Protein 9GLS (pdb70)

Structure (mmCIF, N/CA/C/O backbone):
data_9GLS
#
_entry.id   9GLS
#
_cell.length_a   47.916
_cell.length_b   49.401
_cell.length_c   63.228
_cell.angle_alpha   90.000
_cell.angle_beta   90.000
_cell.angle_gamma   90.000
#
_symmetry.space_group_name_H-M   'P 21 21 21'
#
loop_
_entity.id
_entity.type
_entity.pdbx_description
1 polymer 'Ubiquitin-conjugating enzyme E2 D2'
2 water water
#
loop_
_atom_site.group_PDB
_atom_site.id
_atom_site.type_symbol
_atom_site.label_atom_id
_atom_site.label_alt_id
_atom_site.label_comp_id
_atom_site.label_asym_id
_atom_site.label_entity_id
_atom_site.label_seq_id
_atom_site.pdbx_PDB_ins_code
_atom_site.Cartn_x
_atom_site.Cartn_y
_atom_site.Cartn_z
_atom_site.occupancy
_atom_site.B_iso_or_equiv
_atom_site.auth_seq_id
_atom_site.auth_comp_id
_atom_site.auth_asym_id
_atom_site.auth_atom_id
_atom_site.pdbx_PDB_model_num
ATOM 1 N N . GLY A 1 1 ? 18.196 4.337 3.905 1.000 33.557 0 GLY AAA N 1
ATOM 2 C CA . GLY A 1 1 ? 18.298 5.791 3.822 1.000 31.750 0 GLY AAA CA 1
ATOM 3 C C . GLY A 1 1 ? 16.932 6.451 3.724 1.000 28.477 0 GLY AAA C 1
ATOM 4 O O . GLY A 1 1 ? 16.079 6.116 4.552 1.000 28.673 0 GLY AAA O 1
ATOM 5 N N . MET A 1 2 ? 16.801 7.419 2.826 1.000 24.522 1 MET AAA N 1
ATOM 6 C CA . MET A 1 2 ? 15.637 8.329 2.805 1.000 24.164 1 MET AAA CA 1
ATOM 7 C C . MET A 1 2 ? 14.348 7.522 2.603 1.000 24.649 1 MET AAA C 1
ATOM 8 O O . MET A 1 2 ? 13.350 7.842 3.288 1.000 24.161 1 MET AAA O 1
ATOM 13 N N . ALA A 1 3 ? 14.332 6.558 1.680 1.000 20.696 2 ALA AAA N 1
ATOM 14 C CA . ALA A 1 3 ? 13.087 5.787 1.418 1.000 21.654 2 ALA AAA CA 1
ATOM 15 C C . ALA A 1 3 ? 12.663 5.033 2.670 1.000 21.163 2 ALA AAA C 1
ATOM 16 O O . ALA A 1 3 ? 11.481 5.150 3.075 1.000 19.975 2 ALA AAA O 1
ATOM 18 N N . LEU A 1 4 ? 13.531 4.297 3.318 1.000 20.618 3 LEU AAA N 1
ATOM 19 C CA . LEU A 1 4 ? 13.172 3.503 4.493 1.000 21.198 3 LEU AAA CA 1
ATOM 20 C C . LEU A 1 4 ? 12.774 4.416 5.643 1.000 23.054 3 LEU AAA C 1
ATOM 21 O O . LEU A 1 4 ? 11.842 4.130 6.359 1.000 22.241 3 LEU AAA O 1
ATOM 25 N N . LYS A 1 5 ? 13.428 5.559 5.780 1.000 22.152 4 LYS AAA N 1
ATOM 26 C CA . LYS A 1 5 ? 13.101 6.483 6.877 1.000 24.045 4 LYS AAA CA 1
ATOM 27 C C . LYS A 1 5 ? 11.683 7.023 6.668 1.000 20.181 4 LYS AAA C 1
ATOM 28 O O . LYS A 1 5 ? 10.906 6.957 7.644 1.000 23.510 4 LYS AAA O 1
ATOM 34 N N . ARG A 1 6 ? 11.333 7.383 5.442 1.000 19.500 5 ARG AAA N 1
ATOM 35 C CA . ARG A 1 6 ? 9.963 7.865 5.162 1.000 18.824 5 ARG AAA CA 1
ATOM 36 C C . ARG A 1 6 ? 8.951 6.730 5.323 1.000 17.635 5 ARG AAA C 1
ATOM 37 O O . ARG A 1 6 ? 7.896 6.970 5.933 1.000 17.500 5 ARG AAA O 1
ATOM 45 N N . ILE A 1 7 ? 9.249 5.540 4.848 1.000 16.816 6 ILE AAA N 1
ATOM 46 C CA . ILE A 1 7 ? 8.273 4.425 5.000 1.000 17.404 6 ILE AAA CA 1
ATOM 47 C C . ILE A 1 7 ? 8.047 4.107 6.484 1.000 18.483 6 ILE AAA C 1
ATOM 48 O O . ILE A 1 7 ? 6.866 3.957 6.893 1.000 17.827 6 ILE AAA O 1
ATOM 53 N N . HIS A 1 8 ? 9.073 4.092 7.344 1.000 19.220 7 HIS AAA N 1
ATOM 54 C CA . HIS A 1 8 ? 8.907 3.822 8.783 1.000 20.137 7 HIS AAA CA 1
ATOM 55 C C . HIS A 1 8 ? 8.080 4.932 9.415 1.000 20.753 7 HIS AAA C 1
ATOM 56 O O . HIS A 1 8 ? 7.163 4.658 10.204 1.000 20.702 7 HIS AAA O 1
ATOM 63 N N . LYS A 1 9 ? 8.324 6.189 9.052 1.000 18.762 8 LYS AAA N 1
ATOM 64 C CA . LYS A 1 9 ? 7.579 7.321 9.597 1.000 20.970 8 LYS AAA CA 1
ATOM 65 C C . LYS A 1 9 ? 6.125 7.180 9.197 1.000 20.220 8 LYS AAA C 1
ATOM 66 O O . LYS A 1 9 ? 5.242 7.467 10.017 1.000 20.753 8 LYS AAA O 1
ATOM 72 N N . GLU A 1 10 ? 5.853 6.873 7.931 1.000 18.292 9 GLU AAA N 1
ATOM 73 C CA . GLU A 1 10 ? 4.458 6.871 7.441 1.000 18.296 9 GLU AAA CA 1
ATOM 74 C C . GLU A 1 10 ? 3.734 5.713 8.114 1.000 19.078 9 GLU AAA C 1
ATOM 75 O O . GLU A 1 10 ? 2.514 5.875 8.399 1.000 19.478 9 GLU AAA O 1
ATOM 81 N N . LEU A 1 11 ? 4.400 4.596 8.359 1.000 18.053 10 LEU AAA N 1
ATOM 82 C CA . LEU A 1 11 ? 3.776 3.461 9.083 1.000 20.484 10 LEU AAA CA 1
ATOM 83 C C . LEU A 1 11 ? 3.430 3.882 10.517 1.000 21.262 10 LEU AAA C 1
ATOM 84 O O . LEU A 1 11 ? 2.285 3.678 10.958 1.000 20.592 10 LEU AAA O 1
ATOM 89 N N . ASN A 1 12 ? 4.335 4.568 11.195 1.000 20.533 11 ASN AAA N 1
ATOM 90 C CA . ASN A 1 12 ? 4.056 5.017 12.579 1.000 20.861 11 ASN AAA CA 1
ATOM 91 C C . ASN A 1 12 ? 2.931 6.024 12.593 1.000 22.394 11 ASN AAA C 1
ATOM 92 O O . ASN A 1 12 ? 2.096 5.935 13.490 1.000 23.009 11 ASN AAA O 1
ATOM 97 N N . ASP A 1 13 ? 2.802 6.888 11.614 1.000 20.357 12 ASP AAA N 1
ATOM 98 C CA . ASP A 1 13 ? 1.717 7.899 11.609 1.000 22.307 12 ASP AAA CA 1
ATOM 99 C C . ASP A 1 13 ? 0.383 7.168 11.389 1.000 21.363 12 ASP AAA C 1
ATOM 100 O O . ASP A 1 13 ? -0.658 7.546 11.975 1.000 22.274 12 ASP AAA O 1
ATOM 105 N N A LEU A 1 14 ? 0.344 6.220 10.451 0.500 20.801 13 LEU AAA N 1
ATOM 106 N N B LEU A 1 14 ? 0.358 6.220 10.454 0.500 20.917 13 LEU AAA N 1
ATOM 107 C CA A LEU A 1 14 ? -0.867 5.387 10.232 0.500 21.949 13 LEU AAA CA 1
ATOM 108 C CA B LEU A 1 14 ? -0.861 5.425 10.172 0.500 22.113 13 LEU AAA CA 1
ATOM 109 C C A LEU A 1 14 ? -1.285 4.740 11.541 0.500 22.621 13 LEU AAA C 1
ATOM 110 C C B LEU A 1 14 ? -1.276 4.684 11.455 0.500 22.541 13 LEU AAA C 1
ATOM 111 O O A LEU A 1 14 ? -2.487 4.733 11.855 0.500 24.358 13 LEU AAA O 1
ATOM 112 O O B LEU A 1 14 ? -2.493 4.665 11.742 0.500 24.516 13 LEU AAA O 1
ATOM 121 N N . ALA A 1 15 ? -0.335 4.139 12.220 1.000 21.917 14 ALA AAA N 1
ATOM 122 C CA . ALA A 1 15 ? -0.645 3.349 13.439 1.000 25.659 14 ALA AAA CA 1
ATOM 123 C C . ALA A 1 15 ? -1.080 4.255 14.596 1.000 27.580 14 ALA AAA C 1
ATOM 124 O O . ALA A 1 15 ? -2.023 3.858 15.314 1.000 29.214 14 ALA AAA O 1
ATOM 126 N N A ARG A 1 16 ? -0.444 5.412 14.767 0.500 24.226 15 ARG AAA N 1
ATOM 127 N N B ARG A 1 16 ? -0.447 5.416 14.756 0.500 26.240 15 ARG AAA N 1
ATOM 128 C CA A ARG A 1 16 ? -0.696 6.357 15.901 0.500 27.886 15 ARG AAA CA 1
ATOM 129 C CA B ARG A 1 16 ? -0.688 6.375 15.881 0.500 31.171 15 ARG AAA CA 1
ATOM 130 C C A ARG A 1 16 ? -2.010 7.102 15.661 0.500 30.784 15 ARG AAA C 1
ATOM 131 C C B ARG A 1 16 ? -2.011 7.105 15.658 0.500 32.602 15 ARG AAA C 1
ATOM 132 O O A ARG A 1 16 ? -2.688 7.416 16.662 0.500 31.325 15 ARG AAA O 1
ATOM 133 O O B ARG A 1 16 ? -2.692 7.401 16.662 0.500 32.839 15 ARG AAA O 1
ATOM 148 N N . ASP A 1 17 ? -2.372 7.353 14.400 1.000 27.591 16 ASP AAA N 1
ATOM 149 C CA . ASP A 1 17 ? -3.508 8.209 13.995 1.000 32.710 16 ASP AAA CA 1
ATOM 150 C C . ASP A 1 17 ? -4.292 7.410 12.980 1.000 30.718 16 ASP AAA C 1
ATOM 151 O O . ASP A 1 17 ? -4.355 7.743 11.789 1.000 28.975 16 ASP AAA O 1
ATOM 156 N N . PRO A 1 18 ? -4.871 6.271 13.414 1.000 27.956 17 PRO AAA N 1
ATOM 157 C CA . PRO A 1 18 ? -5.432 5.319 12.474 1.000 29.677 17 PRO AAA CA 1
ATOM 158 C C . PRO A 1 18 ? -6.589 5.948 11.733 1.000 32.347 17 PRO AAA C 1
ATOM 159 O O . PRO A 1 18 ? -7.378 6.716 12.282 1.000 34.680 17 PRO AAA O 1
ATOM 163 N N . PRO A 1 19 ? -6.715 5.642 10.435 1.000 29.038 18 PRO AAA N 1
ATOM 164 C CA . PRO A 1 19 ? -7.988 5.854 9.756 1.000 30.252 18 PRO AAA CA 1
ATOM 165 C C . PRO A 1 19 ? -9.112 5.019 10.398 1.000 32.014 18 PRO AAA C 1
ATOM 166 O O . PRO A 1 19 ? -8.848 4.055 11.149 1.000 32.375 18 PRO AAA O 1
ATOM 170 N N . ALA A 1 20 ? -10.352 5.386 10.077 1.000 29.339 19 ALA AAA N 1
ATOM 171 C CA . ALA A 1 20 ? -11.542 4.676 10.609 1.000 32.650 19 ALA AAA CA 1
ATOM 172 C C . ALA A 1 20 ? -11.757 3.333 9.887 1.000 32.987 19 ALA AAA C 1
ATOM 173 O O . ALA A 1 20 ? -12.210 2.365 10.530 1.000 34.017 19 ALA AAA O 1
ATOM 175 N N A GLN A 1 21 ? -11.376 3.229 8.618 0.500 26.496 20 GLN AAA N 1
ATOM 176 N N B GLN A 1 21 ? -11.512 3.312 8.569 0.500 29.173 20 GLN AAA N 1
ATOM 177 C CA A GLN A 1 21 ? -11.848 2.097 7.800 0.500 25.076 20 GLN AAA CA 1
ATOM 178 C CA B GLN A 1 21 ? -12.057 2.273 7.660 0.500 28.468 20 GLN AAA CA 1
ATOM 179 C C A GLN A 1 21 ? -10.788 1.652 6.798 0.500 20.754 20 GLN AAA C 1
ATOM 180 C C B GLN A 1 21 ? -10.920 1.605 6.859 0.500 23.949 20 GLN AAA C 1
ATOM 181 O O A GLN A 1 21 ? -11.155 0.889 5.885 0.500 23.959 20 GLN AAA O 1
ATOM 182 O O B GLN A 1 21 ? -11.220 0.642 6.127 0.500 24.822 20 GLN AAA O 1
ATOM 192 N N A CYS A 1 22 ? -9.540 2.093 6.944 0.500 18.747 21 CYS AAA N 1
ATOM 193 N N B CYS A 1 22 ? -9.654 2.006 6.993 0.500 21.370 21 CYS AAA N 1
ATOM 194 C CA A CYS A 1 22 ? -8.424 1.537 6.133 0.500 18.909 21 CYS AAA CA 1
ATOM 195 C CA B CYS A 1 22 ? -8.602 1.320 6.185 0.500 20.901 21 CYS AAA CA 1
ATOM 196 C C A CYS A 1 22 ? -7.320 0.978 7.010 0.500 19.100 21 CYS AAA C 1
ATOM 197 C C B CYS A 1 22 ? -7.347 0.988 6.989 0.500 19.983 21 CYS AAA C 1
ATOM 198 O O A CYS A 1 22 ? -7.137 1.459 8.123 0.500 18.461 21 CYS AAA O 1
ATOM 199 O O B CYS A 1 22 ? -7.136 1.588 8.059 0.500 18.913 21 CYS AAA O 1
ATOM 204 N N . SER A 1 23 ? -6.544 0.049 6.495 1.000 18.608 22 SER AAA N 1
ATOM 205 C CA . SER A 1 23 ? -5.310 -0.400 7.174 1.000 19.298 22 SER AAA CA 1
ATOM 206 C C . SER A 1 23 ? -4.232 -0.563 6.114 1.000 18.329 22 SER AAA C 1
ATOM 207 O O . SER A 1 23 ? -4.556 -0.777 4.956 1.000 18.173 22 SER AAA O 1
ATOM 210 N N . ALA A 1 24 ? -2.979 -0.480 6.499 1.000 17.401 23 ALA AAA N 1
ATOM 211 C CA . ALA A 1 24 ? -1.865 -0.743 5.567 1.000 17.393 23 ALA AAA CA 1
ATOM 212 C C . ALA A 1 24 ? -0.620 -1.010 6.381 1.000 16.247 23 ALA AAA C 1
ATOM 213 O O . ALA A 1 24 ? -0.401 -0.306 7.388 1.000 17.737 23 ALA AAA O 1
ATOM 215 N N . GLY A 1 25 ? 0.200 -1.910 5.916 1.000 15.183 24 GLY AAA N 1
ATOM 216 C CA . GLY A 1 25 ? 1.520 -2.084 6.521 1.000 17.100 24 GLY AAA CA 1
ATOM 217 C C . GLY A 1 25 ? 2.312 -3.115 5.768 1.000 16.072 24 GLY AAA C 1
ATOM 218 O O . GLY A 1 25 ? 1.819 -3.755 4.853 1.000 16.053 24 GLY AAA O 1
ATOM 219 N N . PRO A 1 26 ? 3.568 -3.330 6.161 1.000 17.538 25 PRO AAA N 1
ATOM 220 C CA . PRO A 1 26 ? 4.418 -4.306 5.526 1.000 17.788 25 PRO AAA CA 1
ATOM 221 C C . PRO A 1 26 ? 3.869 -5.739 5.541 1.000 18.030 25 PRO AAA C 1
ATOM 222 O O . PRO A 1 26 ? 3.198 -6.104 6.466 1.000 18.872 25 PRO AAA O 1
ATOM 226 N N . VAL A 1 27 ? 4.127 -6.430 4.464 1.000 19.057 26 VAL AAA N 1
ATOM 227 C CA . VAL A 1 27 ? 3.604 -7.836 4.355 1.000 21.476 26 VAL AAA CA 1
ATOM 228 C C . VAL A 1 27 ? 4.200 -8.727 5.432 1.000 29.347 26 VAL AAA C 1
ATOM 229 O O . VAL A 1 27 ? 3.430 -9.423 6.168 1.000 31.260 26 VAL AAA O 1
ATOM 233 N N . GLY A 1 28 ? 5.507 -8.680 5.535 1.000 22.869 27 GLY AAA N 1
ATOM 234 C CA . GLY A 1 28 ? 6.269 -9.417 6.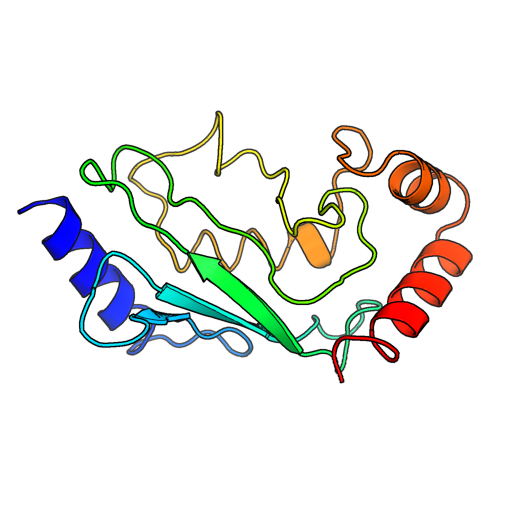578 1.000 24.409 27 GLY AAA CA 1
ATOM 235 C C . GLY A 1 28 ? 7.344 -8.517 7.117 1.000 23.547 27 GLY AAA C 1
ATOM 236 O O . GLY A 1 28 ? 6.988 -7.522 7.783 1.000 26.641 27 GLY AAA O 1
ATOM 237 N N . ASP A 1 29 ? 8.598 -8.797 6.820 1.000 23.459 28 ASP AAA N 1
ATOM 238 C CA . ASP A 1 29 ? 9.744 -7.940 7.237 1.000 27.461 28 ASP AAA CA 1
ATOM 239 C C . ASP A 1 29 ? 10.188 -7.000 6.126 1.000 30.450 28 ASP AAA C 1
ATOM 240 O O . ASP A 1 29 ? 11.153 -6.256 6.333 1.000 31.514 28 ASP AAA O 1
ATOM 245 N N . ASP A 1 30 ? 9.562 -7.057 4.961 1.000 26.308 29 ASP AAA N 1
ATOM 246 C CA . ASP A 1 30 ? 10.026 -6.255 3.810 1.000 26.834 29 ASP AAA CA 1
ATOM 247 C C . ASP A 1 30 ? 9.255 -4.932 3.842 1.000 24.245 29 ASP AAA C 1
ATOM 248 O O . ASP A 1 30 ? 8.086 -4.893 3.483 1.000 22.667 29 ASP AAA O 1
ATOM 253 N N . MET A 1 31 ? 9.927 -3.861 4.207 1.000 21.928 30 MET AAA N 1
ATOM 254 C CA . MET A 1 31 ? 9.275 -2.553 4.376 1.000 20.199 30 MET AAA CA 1
ATOM 255 C C . MET A 1 31 ? 8.859 -1.970 3.027 1.000 18.776 30 MET AAA C 1
ATOM 256 O O . MET A 1 31 ? 8.051 -1.059 3.035 1.000 19.127 30 MET AAA O 1
ATOM 261 N N . PHE A 1 32 ? 9.356 -2.442 1.903 1.000 18.754 31 PHE AAA N 1
ATOM 262 C CA . PHE A 1 32 ? 9.007 -1.922 0.576 1.000 18.491 31 PHE AAA CA 1
ATOM 263 C C . PHE A 1 32 ? 7.754 -2.581 -0.003 1.000 17.194 31 PHE AAA C 1
ATOM 264 O O . PHE A 1 32 ? 7.282 -2.071 -1.009 1.000 18.537 31 PHE AAA O 1
ATOM 272 N N A HIS A 1 33 ? 7.281 -3.695 0.564 0.500 18.470 32 HIS AAA N 1
ATOM 273 N N B HIS A 1 33 ? 7.270 -3.653 0.620 0.500 18.096 32 HIS AAA N 1
ATOM 274 C CA A HIS A 1 33 ? 6.071 -4.403 0.062 0.500 18.460 32 HIS AAA CA 1
ATOM 275 C CA B HIS A 1 33 ? 6.100 -4.403 0.106 0.500 17.991 32 HIS AAA CA 1
ATOM 276 C C A HIS A 1 33 ? 5.028 -4.425 1.178 0.500 17.106 32 HIS AAA C 1
ATOM 277 C C B HIS A 1 33 ? 5.027 -4.428 1.192 0.500 16.823 32 HIS AAA C 1
ATOM 278 O O A HIS A 1 33 ? 5.266 -5.040 2.238 0.500 17.636 32 HIS AAA O 1
ATOM 279 O O B HIS A 1 33 ? 5.253 -5.036 2.258 0.500 17.541 32 HIS AAA O 1
ATOM 292 N N . TRP A 1 34 ? 3.927 -3.703 0.949 1.000 16.133 33 TRP AAA N 1
ATOM 293 C CA . TRP A 1 34 ? 2.821 -3.589 1.899 1.000 16.095 33 TRP AAA CA 1
ATOM 294 C C . TRP A 1 34 ? 1.542 -4.210 1.350 1.000 15.218 33 TRP AAA C 1
ATOM 295 O O . TRP A 1 34 ? 1.418 -4.356 0.141 1.000 16.541 33 TRP AAA O 1
ATOM 306 N N . GLN A 1 35 ? 0.644 -4.495 2.250 1.000 16.678 34 GLN AAA N 1
ATOM 307 C CA . GLN A 1 35 ? -0.747 -4.831 1.931 1.000 17.436 34 GLN AAA CA 1
ATOM 308 C C . GLN A 1 35 ? -1.577 -3.729 2.551 1.000 17.050 34 GLN AAA C 1
ATOM 309 O O . GLN A 1 35 ? -1.207 -3.168 3.588 1.000 17.713 34 GLN AAA O 1
ATOM 315 N N . ALA A 1 36 ? -2.703 -3.449 1.954 1.000 15.709 35 ALA AAA N 1
ATOM 316 C CA . ALA A 1 36 ? -3.726 -2.548 2.522 1.000 15.321 35 ALA AAA CA 1
ATOM 317 C C . ALA A 1 36 ? -5.084 -3.181 2.437 1.000 15.345 35 ALA AAA C 1
ATOM 318 O O . ALA A 1 36 ? -5.342 -4.029 1.598 1.000 15.133 35 ALA AAA O 1
ATOM 320 N N . THR A 1 37 ? -5.972 -2.682 3.284 1.000 16.482 36 THR AAA N 1
ATOM 321 C CA . THR A 1 37 ? -7.404 -3.002 3.210 1.000 17.687 36 THR AAA CA 1
ATOM 322 C C . THR A 1 37 ? -8.175 -1.704 3.273 1.000 16.452 36 THR AAA C 1
ATOM 323 O O . THR A 1 37 ? -7.791 -0.739 3.961 1.000 17.640 36 THR AAA O 1
ATOM 327 N N . ILE A 1 38 ? -9.257 -1.649 2.514 1.000 16.659 37 ILE AAA N 1
ATOM 328 C CA . ILE A 1 38 ? -10.183 -0.517 2.535 1.000 17.087 37 ILE AAA CA 1
ATOM 329 C C . ILE A 1 38 ? -11.576 -1.088 2.686 1.000 17.268 37 ILE AAA C 1
ATOM 330 O O . ILE A 1 38 ? -11.983 -1.963 1.886 1.000 18.183 37 ILE AAA O 1
ATOM 335 N N . MET A 1 39 ? -12.317 -0.617 3.684 1.000 17.304 38 MET AAA N 1
ATOM 336 C CA . MET A 1 39 ? -13.741 -0.970 3.815 1.000 18.085 38 MET AAA CA 1
ATOM 337 C C . MET A 1 39 ? -14.527 -0.135 2.821 1.000 17.456 38 MET AAA C 1
ATOM 338 O O . MET A 1 39 ? -14.251 1.052 2.638 1.000 19.650 38 MET AAA O 1
ATOM 343 N N . GLY A 1 40 ? -15.508 -0.733 2.162 1.000 18.179 39 GLY AAA N 1
ATOM 344 C CA . GLY A 1 40 ? -16.332 0.021 1.241 1.000 18.103 39 GLY AAA CA 1
ATOM 345 C C . GLY A 1 40 ? -16.963 1.203 1.977 1.000 18.451 39 GLY AAA C 1
ATOM 346 O O . GLY A 1 40 ? -17.521 1.059 3.066 1.000 18.735 39 GLY AAA O 1
ATOM 347 N N . PRO A 1 41 ? -16.870 2.426 1.436 1.000 18.940 40 PRO AAA N 1
ATOM 348 C CA . PRO A 1 41 ? -17.383 3.581 2.154 1.000 19.218 40 PRO AAA CA 1
ATOM 349 C C . PRO A 1 41 ? -18.879 3.441 2.437 1.000 18.383 40 PRO AAA C 1
ATOM 350 O O . PRO A 1 41 ? -19.644 2.975 1.635 1.000 18.966 40 PRO AAA O 1
ATOM 354 N N . ASN A 1 42 ? -19.265 3.915 3.624 1.000 20.906 41 ASN AAA N 1
ATOM 355 C CA . ASN A 1 42 ? -20.690 3.992 3.964 1.000 19.773 41 ASN AAA CA 1
ATOM 356 C C . ASN A 1 42 ? -21.453 4.855 2.942 1.000 21.003 41 ASN AAA C 1
ATOM 357 O O . ASN A 1 42 ? -20.912 5.884 2.494 1.000 18.970 41 ASN AAA O 1
ATOM 362 N N . ASP A 1 43 ? -22.633 4.424 2.530 1.000 21.568 42 ASP AAA N 1
ATOM 363 C CA . ASP A 1 43 ? -23.511 5.151 1.585 1.000 21.674 42 ASP AAA CA 1
ATOM 364 C C . ASP A 1 43 ? -22.951 5.088 0.168 1.000 21.193 42 ASP AAA C 1
ATOM 365 O O . ASP A 1 43 ? -23.386 5.863 -0.684 1.000 25.414 42 ASP AAA O 1
ATOM 370 N N . SER A 1 44 ? -21.910 4.284 -0.069 1.000 20.301 43 SER AAA N 1
ATOM 371 C CA . SER A 1 44 ? -21.463 3.947 -1.447 1.000 18.047 43 SER AAA CA 1
ATOM 372 C C . SER A 1 44 ? -22.010 2.573 -1.799 1.000 17.735 43 SER AAA C 1
ATOM 373 O O . SER A 1 44 ? -22.384 1.805 -0.906 1.000 18.897 43 SER AAA O 1
ATOM 376 N N . PRO A 1 45 ? -21.985 2.199 -3.088 1.000 19.394 44 PRO AAA N 1
ATOM 377 C CA . PRO A 1 45 ? -22.450 0.869 -3.445 1.000 19.413 44 PRO AAA CA 1
ATOM 378 C C . PRO A 1 45 ? -21.471 -0.206 -2.927 1.000 17.853 44 PRO AAA C 1
ATOM 379 O O . PRO A 1 45 ? -21.821 -1.410 -3.042 1.000 19.461 44 PRO AAA O 1
ATOM 383 N N . TYR A 1 46 ? -20.314 0.155 -2.392 1.000 16.673 45 TYR AAA N 1
ATOM 384 C CA . TYR A 1 46 ? -19.320 -0.783 -1.867 1.000 16.529 45 TYR AAA CA 1
ATOM 385 C C . TYR A 1 46 ? -19.506 -1.065 -0.394 1.000 15.124 45 TYR AAA C 1
ATOM 386 O O . TYR A 1 46 ? -18.729 -1.845 0.154 1.000 16.603 45 TYR AAA O 1
ATOM 395 N N . GLN A 1 47 ? -20.481 -0.418 0.228 1.000 16.540 46 GLN AAA N 1
ATOM 396 C CA . GLN A 1 47 ? -20.668 -0.571 1.684 1.000 17.191 46 GLN AAA CA 1
ATOM 397 C C . GLN A 1 47 ? -20.789 -2.042 2.073 1.000 18.344 46 GLN AAA C 1
ATOM 398 O O . GLN A 1 47 ? -21.488 -2.786 1.408 1.000 18.930 46 GLN AAA O 1
ATOM 404 N N . GLY A 1 48 ? -20.059 -2.449 3.121 1.000 19.104 47 GLY AAA N 1
ATOM 405 C CA . GLY A 1 48 ? -20.046 -3.839 3.605 1.000 19.988 47 GLY AAA CA 1
ATOM 406 C C . GLY A 1 48 ? -18.961 -4.676 2.971 1.000 21.687 47 GLY AAA C 1
ATOM 407 O O . GLY A 1 48 ? -18.679 -5.778 3.462 1.000 22.803 47 GLY AAA O 1
ATOM 408 N N . GLY A 1 49 ? -18.356 -4.213 1.868 1.000 18.039 48 GLY AAA N 1
ATOM 409 C CA . GLY A 1 49 ? -17.242 -4.894 1.243 1.000 19.163 48 GLY AAA CA 1
ATOM 410 C C . GLY A 1 49 ? -15.943 -4.602 1.935 1.000 17.583 48 GLY AAA C 1
ATOM 411 O O . GLY A 1 49 ? -15.755 -3.528 2.524 1.000 17.979 48 GLY AAA O 1
ATOM 412 N N . VAL A 1 50 ? -15.016 -5.533 1.833 1.000 17.316 49 VAL AAA N 1
ATOM 413 C CA . VAL A 1 50 ? -13.602 -5.294 2.227 1.000 17.908 49 VAL AAA CA 1
ATOM 414 C C . VAL A 1 50 ? -12.736 -5.580 1.024 1.000 17.316 49 VAL AAA C 1
ATOM 415 O O . VAL A 1 50 ? -12.831 -6.607 0.375 1.000 18.257 49 VAL AAA O 1
ATOM 419 N N . PHE A 1 51 ? -11.909 -4.584 0.675 1.000 15.960 50 PHE AAA N 1
ATOM 420 C CA . PHE A 1 51 ? -11.111 -4.613 -0.558 1.000 15.470 50 PHE AAA CA 1
ATOM 421 C C . PHE A 1 51 ? -9.631 -4.611 -0.211 1.000 16.384 50 PHE AAA C 1
ATOM 422 O O . PHE A 1 51 ? -9.221 -3.793 0.633 1.000 17.477 50 PHE AAA O 1
ATOM 430 N N . PHE A 1 52 ? -8.893 -5.550 -0.731 1.000 15.752 51 PHE AAA N 1
ATOM 431 C CA . PHE A 1 52 ? -7.462 -5.693 -0.449 1.000 15.688 51 PHE AAA CA 1
ATOM 432 C C . PHE A 1 52 ? -6.675 -5.067 -1.566 1.000 15.762 51 PHE AAA C 1
ATOM 433 O O . PHE A 1 52 ? -7.099 -5.073 -2.740 1.000 16.894 51 PHE AAA O 1
ATOM 441 N N . LEU A 1 53 ? -5.497 -4.566 -1.229 1.000 14.826 52 LEU AAA N 1
ATOM 442 C CA . LEU A 1 53 ? -4.563 -3.883 -2.146 1.000 14.580 52 LEU AAA CA 1
ATOM 443 C C . LEU A 1 53 ? -3.150 -4.327 -1.861 1.000 14.392 52 LEU AAA C 1
ATOM 444 O O . LEU A 1 53 ? -2.838 -4.721 -0.719 1.000 16.343 52 LEU AAA O 1
ATOM 449 N N . THR A 1 54 ? -2.324 -4.260 -2.887 1.000 15.149 53 THR AAA N 1
ATOM 450 C CA . THR A 1 54 ? -0.871 -4.384 -2.734 1.000 17.002 53 THR AAA CA 1
ATOM 451 C C . THR A 1 54 ? -0.195 -3.061 -3.013 1.000 17.612 53 THR AAA C 1
ATOM 452 O O . THR A 1 54 ? -0.706 -2.285 -3.809 1.000 18.808 53 THR AAA O 1
ATOM 456 N N . ILE A 1 55 ? 0.863 -2.793 -2.266 1.000 16.253 54 ILE AAA N 1
ATOM 457 C CA . ILE A 1 55 ? 1.625 -1.531 -2.395 1.000 15.957 54 ILE AAA CA 1
ATOM 458 C C . ILE A 1 55 ? 3.105 -1.866 -2.504 1.000 17.241 54 ILE AAA C 1
ATOM 459 O O . ILE A 1 55 ? 3.617 -2.625 -1.642 1.000 18.332 54 ILE AAA O 1
ATOM 464 N N . HIS A 1 56 ? 3.758 -1.341 -3.509 1.000 15.704 55 HIS AAA N 1
ATOM 465 C CA A HIS A 1 56 ? 5.226 -1.500 -3.665 0.500 17.108 55 HIS AAA CA 1
ATOM 466 C CA B HIS A 1 56 ? 5.218 -1.504 -3.699 0.500 16.841 55 HIS AAA CA 1
ATOM 467 C C . HIS A 1 56 ? 5.853 -0.111 -3.700 1.000 15.550 55 HIS AAA C 1
ATOM 468 O O . HIS A 1 56 ? 5.564 0.656 -4.606 1.000 18.236 55 HIS AAA O 1
ATOM 481 N N . PHE A 1 57 ? 6.677 0.152 -2.718 1.000 16.224 56 PHE AAA N 1
ATOM 482 C CA . PHE A 1 57 ? 7.394 1.436 -2.668 1.000 16.283 56 PHE AAA CA 1
ATOM 483 C C . PHE A 1 57 ? 8.617 1.350 -3.548 1.000 17.598 56 PHE AAA C 1
ATOM 484 O O . PHE A 1 57 ? 9.341 0.384 -3.452 1.000 19.435 56 PHE AAA O 1
ATOM 492 N N . PRO A 1 58 ? 8.938 2.391 -4.334 1.000 17.659 57 PRO AAA N 1
ATOM 493 C CA . PRO A 1 58 ? 10.164 2.385 -5.129 1.000 18.838 57 PRO AAA CA 1
ATOM 494 C C . PRO A 1 58 ? 11.373 2.771 -4.275 1.000 19.635 57 PRO AAA C 1
ATOM 495 O O . PRO A 1 58 ? 11.243 3.323 -3.202 1.000 19.521 57 PRO AAA O 1
ATOM 499 N N . THR A 1 59 ? 12.580 2.452 -4.774 1.000 22.836 58 THR AAA N 1
ATOM 500 C CA . THR A 1 59 ? 13.845 2.729 -4.030 1.000 22.973 58 THR AAA CA 1
ATOM 501 C C . THR A 1 59 ? 14.031 4.236 -3.829 1.000 22.353 58 THR AAA C 1
ATOM 502 O O . THR A 1 59 ? 14.680 4.566 -2.840 1.000 24.852 58 THR AAA O 1
ATOM 506 N N . ASP A 1 60 ? 13.465 5.041 -4.704 1.000 21.213 59 ASP AAA N 1
ATOM 507 C CA . ASP A 1 60 ? 13.625 6.511 -4.621 1.000 21.251 59 ASP AAA CA 1
ATOM 508 C C . ASP A 1 60 ? 12.381 7.163 -4.023 1.000 21.066 59 ASP AAA C 1
ATOM 509 O O . ASP A 1 60 ? 12.251 8.384 -4.126 1.000 19.979 59 ASP AAA O 1
ATOM 514 N N . TYR A 1 61 ? 11.564 6.378 -3.308 1.000 19.175 60 TYR AAA N 1
ATOM 515 C CA . TYR A 1 61 ? 10.521 6.979 -2.433 1.000 17.659 60 TYR AAA CA 1
ATOM 516 C C . TYR A 1 61 ? 11.209 7.974 -1.497 1.000 17.828 60 TYR AAA C 1
ATOM 517 O O . TYR A 1 61 ? 12.283 7.670 -0.980 1.000 19.163 60 TYR AAA O 1
ATOM 526 N N . PRO A 1 62 ? 10.67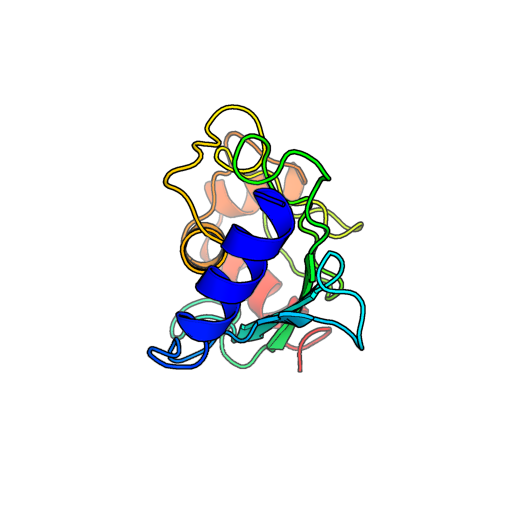2 9.164 -1.187 1.000 16.365 61 PRO AAA N 1
ATOM 527 C CA . PRO A 1 62 ? 9.320 9.638 -1.523 1.000 15.912 61 PRO AAA CA 1
ATOM 528 C C . PRO A 1 62 ? 9.187 10.415 -2.824 1.000 15.882 61 PRO AAA C 1
ATOM 529 O O . PRO A 1 62 ? 8.206 11.111 -3.028 1.000 16.847 61 PRO AAA O 1
ATOM 533 N N . PHE A 1 63 ? 10.189 10.329 -3.718 1.000 17.527 62 PHE AAA N 1
ATOM 534 C CA . PHE A 1 63 ? 10.250 11.190 -4.918 1.000 17.275 62 PHE AAA CA 1
ATOM 535 C C . PHE A 1 63 ? 9.578 10.573 -6.123 1.000 19.665 62 PHE AAA C 1
ATOM 536 O O . PHE A 1 63 ? 9.413 11.233 -7.133 1.000 22.102 62 PHE AAA O 1
ATOM 544 N N . LYS A 1 64 ? 9.169 9.308 -5.988 1.000 18.862 63 LYS AAA N 1
ATOM 545 C CA . LYS A 1 64 ? 8.331 8.623 -7.003 1.000 19.427 63 LYS AAA CA 1
ATOM 546 C C . LYS A 1 64 ? 7.220 7.925 -6.243 1.000 17.051 63 LYS AAA C 1
ATOM 547 O O . LYS A 1 64 ? 7.406 7.583 -5.076 1.000 16.975 63 LYS AAA O 1
ATOM 551 N N . PRO A 1 65 ? 6.033 7.811 -6.878 1.000 17.567 64 PRO AAA N 1
ATOM 552 C CA . PRO A 1 65 ? 4.896 7.200 -6.196 1.000 16.808 64 PRO AAA CA 1
ATOM 553 C C . PRO A 1 65 ? 5.039 5.722 -5.919 1.000 16.780 64 PRO AAA C 1
ATOM 554 O O . PRO A 1 65 ? 5.737 4.991 -6.609 1.000 17.844 64 PRO AAA O 1
ATOM 558 N N . PRO A 1 66 ? 4.338 5.242 -4.888 1.000 16.198 65 PRO AAA N 1
ATOM 559 C CA . PRO A 1 66 ? 4.171 3.809 -4.734 1.000 16.592 65 PRO AAA CA 1
ATOM 560 C C . PRO A 1 66 ? 3.348 3.231 -5.905 1.000 16.463 65 PRO AAA C 1
ATOM 561 O O . PRO A 1 66 ? 2.539 3.940 -6.473 1.000 15.867 65 PRO AAA O 1
ATOM 565 N N . LYS A 1 67 ? 3.590 1.967 -6.208 1.000 15.533 66 LYS AAA N 1
ATOM 566 C CA . LYS A 1 67 ? 2.724 1.215 -7.143 1.000 16.313 66 LYS AAA CA 1
ATOM 567 C C . LYS A 1 67 ? 1.652 0.518 -6.308 1.000 16.562 66 LYS AAA C 1
ATOM 568 O O . LYS A 1 67 ? 1.959 -0.195 -5.333 1.000 17.397 66 LYS AAA O 1
ATOM 571 N N . VAL A 1 68 ? 0.416 0.804 -6.608 1.000 15.486 67 VAL AAA N 1
ATOM 572 C CA . VAL A 1 68 ? -0.726 0.350 -5.811 1.000 16.943 67 VAL AAA CA 1
ATOM 573 C C . VAL A 1 68 ? -1.705 -0.344 -6.740 1.000 16.601 67 VAL AAA C 1
ATOM 574 O O . VAL A 1 68 ? -2.043 0.207 -7.792 1.000 19.095 67 VAL AAA O 1
ATOM 578 N N . ALA A 1 69 ? -2.198 -1.506 -6.349 1.000 16.476 68 ALA AAA N 1
ATOM 579 C CA . ALA A 1 69 ? -3.228 -2.239 -7.136 1.000 17.386 68 ALA AAA CA 1
ATOM 580 C C . ALA A 1 69 ? -4.183 -2.929 -6.207 1.000 15.193 68 ALA AAA C 1
ATOM 581 O O .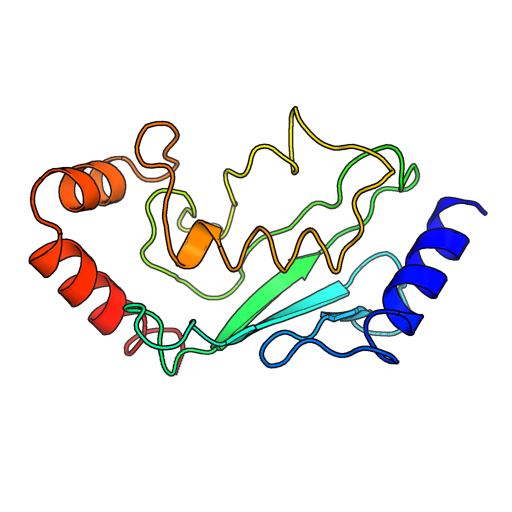 ALA A 1 69 ? -3.811 -3.391 -5.125 1.000 15.668 68 ALA AAA O 1
ATOM 583 N N . PHE A 1 70 ? -5.424 -3.045 -6.621 1.000 15.621 69 PHE AAA N 1
ATOM 584 C CA . PHE A 1 70 ? -6.423 -3.896 -5.908 1.000 15.562 69 PHE AAA CA 1
ATOM 585 C C . PHE A 1 70 ? -6.152 -5.373 -6.178 1.000 16.232 69 PHE AAA C 1
ATOM 586 O O . PHE A 1 70 ? -5.750 -5.749 -7.307 1.000 18.860 69 PHE AAA O 1
ATOM 594 N N . THR A 1 71 ? -6.375 -6.198 -5.185 1.000 17.016 70 THR AAA N 1
ATOM 595 C CA . THR A 1 71 ? -6.359 -7.667 -5.392 1.000 17.962 70 THR AAA CA 1
ATOM 596 C C . THR A 1 71 ? -7.763 -8.209 -5.192 1.000 19.498 70 THR AAA C 1
ATOM 597 O O . THR A 1 71 ? -7.929 -9.443 -5.283 1.000 29.518 70 THR AAA O 1
ATOM 601 N N . THR A 1 72 ? -8.739 -7.423 -4.855 1.000 16.205 71 THR AAA N 1
ATOM 602 C CA . THR A 1 72 ? -10.180 -7.746 -4.775 1.000 16.822 71 THR AAA CA 1
ATOM 603 C C . THR A 1 72 ? -10.847 -7.178 -6.014 1.000 17.113 71 THR AAA C 1
ATOM 604 O O . THR A 1 72 ? -10.611 -6.021 -6.360 1.000 17.705 71 THR AAA O 1
ATOM 608 N N A ARG A 1 73 ? -11.709 -7.924 -6.692 0.500 16.401 72 ARG AAA N 1
ATOM 609 N N B ARG A 1 73 ? -11.703 -7.927 -6.701 0.500 16.447 72 ARG AAA N 1
ATOM 610 C CA A ARG A 1 73 ? -12.425 -7.435 -7.881 0.500 16.074 72 ARG AAA CA 1
ATOM 611 C CA B ARG A 1 73 ? -12.430 -7.433 -7.881 0.500 16.190 72 ARG AAA CA 1
ATOM 612 C C A ARG A 1 73 ? -13.420 -6.376 -7.433 0.500 16.506 72 ARG AAA C 1
ATOM 613 C C B ARG A 1 73 ? -13.415 -6.370 -7.428 0.500 16.561 72 ARG AAA C 1
ATOM 614 O O A ARG A 1 73 ? -14.001 -6.521 -6.340 0.500 16.838 72 ARG AAA O 1
ATOM 615 O O B ARG A 1 73 ? -13.999 -6.517 -6.336 0.500 16.850 72 ARG AAA O 1
ATOM 630 N N . ILE A 1 74 ? -13.600 -5.340 -8.234 1.000 15.958 73 ILE AAA N 1
ATOM 631 C CA . ILE A 1 74 ? -14.475 -4.212 -7.925 1.000 16.441 73 ILE AAA CA 1
ATOM 632 C C . ILE A 1 74 ? -15.008 -3.631 -9.221 1.000 15.885 73 ILE AAA C 1
ATOM 633 O O . ILE A 1 74 ? -14.249 -3.638 -10.206 1.000 19.212 73 ILE AAA O 1
ATOM 638 N N . TYR A 1 75 ? -16.221 -3.191 -9.217 1.000 15.165 74 TYR AAA N 1
ATOM 639 C CA . TYR A 1 75 ? -16.893 -2.590 -10.371 1.000 16.315 74 TYR AAA CA 1
ATOM 640 C C . TYR A 1 75 ? -16.737 -1.081 -10.235 1.000 15.638 74 TYR AAA C 1
ATOM 641 O O . TYR A 1 75 ? -17.423 -0.510 -9.403 1.000 17.266 74 TYR AAA O 1
ATOM 650 N N . HIS A 1 76 ? -15.903 -0.499 -11.062 1.000 15.903 75 HIS AAA N 1
ATOM 651 C CA . HIS A 1 76 ? -15.499 0.906 -10.924 1.000 15.709 75 HIS AAA CA 1
ATOM 652 C C . HIS A 1 76 ? -14.941 1.353 -12.261 1.000 14.083 75 HIS AAA C 1
ATOM 653 O O . HIS A 1 76 ? -14.137 0.649 -12.802 1.000 16.237 75 HIS AAA O 1
ATOM 660 N N . PRO A 1 77 ? -15.236 2.592 -12.684 1.000 16.175 76 PRO AAA N 1
ATOM 661 C CA . PRO A 1 77 ? -14.686 3.042 -13.967 1.000 16.951 76 PRO AAA CA 1
ATOM 662 C C . PRO A 1 77 ? -13.178 3.168 -14.068 1.000 17.697 76 PRO AAA C 1
ATOM 663 O O . PRO A 1 77 ? -12.622 3.077 -15.164 1.000 18.727 76 PRO AAA O 1
ATOM 667 N N . ASN A 1 78 ? -12.509 3.302 -12.920 1.000 17.013 77 ASN AAA N 1
ATOM 668 C CA . ASN A 1 78 ? -11.067 3.644 -12.863 1.000 16.368 77 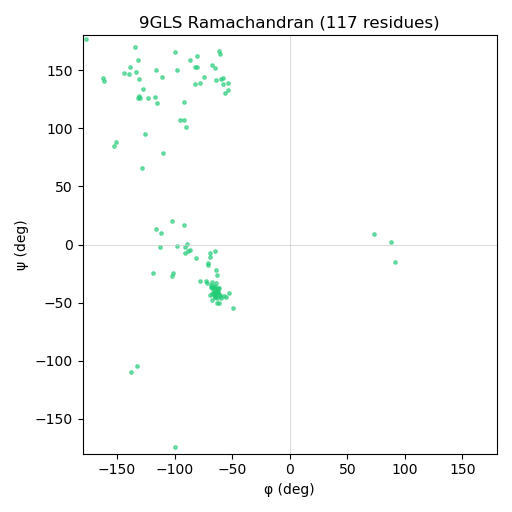ASN AAA CA 1
ATOM 669 C C . ASN A 1 78 ? -10.208 2.501 -12.341 1.000 16.963 77 ASN AAA C 1
ATOM 670 O O . ASN A 1 78 ? -9.018 2.682 -12.093 1.000 18.238 77 ASN AAA O 1
ATOM 675 N N . ILE A 1 79 ? -10.775 1.295 -12.200 1.000 16.389 78 ILE AAA N 1
ATOM 676 C CA . ILE A 1 79 ? -10.038 0.119 -11.683 1.000 16.160 78 ILE AAA CA 1
ATOM 677 C C . ILE A 1 79 ? -10.337 -1.003 -12.641 1.000 16.941 78 ILE AAA C 1
ATOM 678 O O . ILE A 1 79 ? -11.568 -1.276 -12.842 1.000 18.561 78 ILE AAA O 1
ATOM 683 N N . ASN A 1 80 ? -9.315 -1.638 -13.183 1.000 18.312 79 ASN AAA N 1
ATOM 684 C CA . ASN A 1 80 ? -9.590 -2.679 -14.202 1.000 19.090 79 ASN AAA CA 1
ATOM 685 C C . ASN A 1 80 ? -9.522 -4.072 -13.581 1.000 20.910 79 ASN AAA C 1
ATOM 686 O O . ASN A 1 80 ? -9.341 -4.235 -12.358 1.000 20.594 79 ASN AAA O 1
ATOM 691 N N . SER A 1 81 ? -9.635 -5.128 -14.403 1.000 21.210 80 SER AAA N 1
ATOM 692 C CA . SER A 1 81 ? -9.764 -6.505 -13.911 1.000 23.564 80 SER AAA CA 1
ATOM 693 C C . SER A 1 81 ? -8.451 -6.989 -13.309 1.000 21.965 80 SER AAA C 1
ATOM 694 O O . SER A 1 81 ? -8.468 -8.013 -12.612 1.000 26.302 80 SER AAA O 1
ATOM 697 N N . ASN A 1 82 ? -7.344 -6.319 -13.610 1.000 22.754 81 ASN AAA N 1
ATOM 698 C CA . ASN A 1 82 ? -6.004 -6.642 -13.039 1.000 25.100 81 ASN AAA CA 1
ATOM 699 C C . ASN A 1 82 ? -5.821 -5.875 -11.709 1.000 23.392 81 ASN AAA C 1
ATOM 700 O O . ASN A 1 82 ? -4.782 -6.036 -11.065 1.000 26.163 81 ASN AAA O 1
ATOM 705 N N . GLY A 1 83 ? -6.756 -5.009 -11.354 1.000 21.098 82 GLY AAA N 1
ATOM 706 C CA . GLY A 1 83 ? -6.648 -4.239 -10.093 1.000 20.974 82 GLY AAA CA 1
ATOM 707 C C . GLY A 1 83 ? -5.879 -2.968 -10.294 1.000 20.774 82 GLY AAA C 1
ATOM 708 O O . GLY A 1 83 ? -5.676 -2.208 -9.313 1.000 19.830 82 GLY AAA O 1
ATOM 709 N N . SER A 1 84 ? -5.456 -2.688 -11.524 1.000 19.979 83 SER AAA N 1
ATOM 710 C CA A SER A 1 84 ? -4.744 -1.423 -11.820 0.500 18.775 83 SER AAA CA 1
ATOM 711 C CA B SER A 1 84 ? -4.746 -1.429 -11.834 0.500 20.562 83 SER AAA CA 1
ATOM 712 C C . SER A 1 84 ? -5.641 -0.226 -11.560 1.000 18.526 83 SER AAA C 1
ATOM 713 O O . SER A 1 84 ? -6.880 -0.290 -11.793 1.000 18.593 83 SER AAA O 1
ATOM 718 N N . ILE A 1 85 ? -5.079 0.820 -11.012 1.000 18.750 84 ILE AAA N 1
ATOM 719 C CA . ILE A 1 85 ? -5.811 1.995 -10.561 1.000 17.110 84 ILE AAA CA 1
ATOM 720 C C . ILE A 1 85 ? -5.401 3.204 -11.396 1.000 20.528 84 ILE AAA C 1
ATOM 721 O O . ILE A 1 85 ? -4.217 3.591 -11.370 1.000 23.512 84 ILE AAA O 1
ATOM 726 N N . GLU A 1 86 ? -6.348 3.817 -12.045 1.000 19.077 85 GLU AAA N 1
ATOM 727 C CA . GLU A 1 86 ? -6.118 5.097 -12.745 1.000 20.528 85 GLU AAA CA 1
ATOM 728 C C . GLU A 1 86 ? -6.407 6.219 -11.777 1.000 19.386 85 GLU AAA C 1
ATOM 729 O O . GLU A 1 86 ? -7.508 6.590 -11.551 1.000 21.008 85 GLU AAA O 1
ATOM 735 N N . LEU A 1 87 ? -5.324 6.795 -11.217 1.000 20.037 86 LEU AAA N 1
ATOM 736 C CA . LEU A 1 87 ? -5.394 7.874 -10.218 1.000 20.691 86 LEU AAA CA 1
ATOM 737 C C . LEU A 1 87 ? -4.204 8.837 -10.423 1.000 18.900 86 LEU AAA C 1
ATOM 738 O O . LEU A 1 87 ? -3.078 8.374 -10.425 1.000 19.205 86 LEU AAA O 1
ATOM 743 N N A ASP A 1 88 ? -4.522 10.127 -10.578 0.500 20.617 87 ASP AAA N 1
ATOM 744 N N B ASP A 1 88 ? -4.482 10.125 -10.630 0.500 20.655 87 ASP AAA N 1
ATOM 745 C CA A ASP A 1 88 ? -3.548 11.185 -10.982 0.500 21.196 87 ASP AAA CA 1
ATOM 746 C CA B ASP A 1 88 ? -3.417 11.060 -11.105 0.500 21.025 87 ASP AAA CA 1
ATOM 747 C C A ASP A 1 88 ? -2.284 11.177 -10.110 0.500 19.570 87 ASP AAA C 1
ATOM 748 C C B ASP A 1 88 ? -2.241 11.159 -10.116 0.500 19.336 87 ASP AAA C 1
ATOM 749 O O A ASP A 1 88 ? -1.171 11.152 -10.627 0.500 20.162 87 ASP AAA O 1
ATOM 750 O O B ASP A 1 88 ? -1.115 11.183 -10.575 0.500 20.080 87 ASP AAA O 1
ATOM 759 N N . ILE A 1 89 ? -2.465 11.105 -8.808 1.000 18.714 88 ILE AAA N 1
ATOM 760 C CA . ILE A 1 89 ? -1.329 11.204 -7.857 1.000 17.480 88 ILE AAA CA 1
ATOM 761 C C . ILE A 1 89 ? -0.464 9.955 -7.938 1.000 19.161 88 ILE AAA C 1
ATOM 762 O O . ILE A 1 89 ? 0.673 10.042 -7.460 1.000 19.064 88 ILE AAA O 1
ATOM 767 N N . LEU A 1 90 ? -0.897 8.831 -8.533 1.000 17.305 89 LEU AAA N 1
ATOM 768 C CA . LEU A 1 90 ? -0.024 7.649 -8.705 1.000 17.491 89 LEU AAA CA 1
ATOM 769 C C . LEU A 1 90 ? 0.760 7.672 -10.007 1.000 19.170 89 LEU AAA C 1
ATOM 770 O O . LEU A 1 90 ? 1.529 6.780 -10.239 1.000 20.934 89 LEU AAA O 1
ATOM 775 N N . ARG A 1 91 ? 0.539 8.751 -10.749 1.000 23.261 90 ARG AAA N 1
ATOM 776 C CA . ARG A 1 91 ? 1.208 8.922 -12.066 1.000 26.567 90 ARG AAA CA 1
ATOM 777 C C . ARG A 1 91 ? 1.757 10.355 -12.066 1.000 27.317 90 ARG AAA C 1
ATOM 778 O O . ARG A 1 91 ? 2.608 10.747 -11.204 1.000 31.187 90 ARG AAA O 1
ATOM 780 N N . SER A 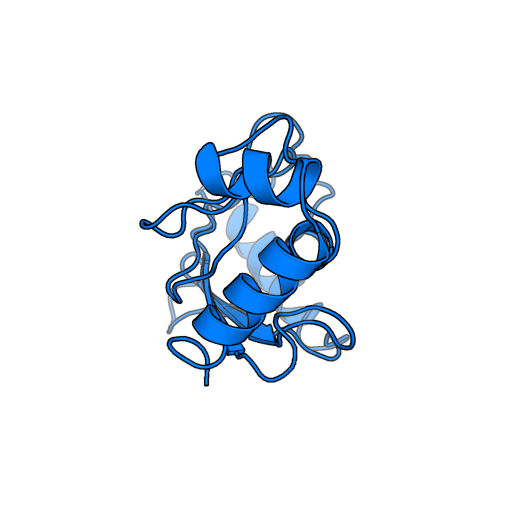1 92 ? 1.075 11.211 -12.787 1.000 26.568 91 SER AAA N 1
ATOM 781 C CA . SER A 1 92 ? 1.666 12.508 -13.175 1.000 26.574 91 SER AAA CA 1
ATOM 782 C C . SER A 1 92 ? 1.653 13.526 -12.035 1.000 26.037 91 SER AAA C 1
ATOM 783 O O . SER A 1 92 ? 2.419 14.480 -12.118 1.000 28.797 91 SER AAA O 1
ATOM 786 N N A GLN A 1 93 ? 0.803 13.370 -11.017 0.500 22.528 92 GLN AAA N 1
ATOM 787 N N B GLN A 1 93 ? 0.797 13.373 -11.019 0.500 21.829 92 GLN AAA N 1
ATOM 788 C CA A GLN A 1 93 ? 0.603 14.389 -9.955 0.500 21.865 92 GLN AAA CA 1
ATOM 789 C CA B GLN A 1 93 ? 0.591 14.385 -9.950 0.500 20.674 92 GLN AAA CA 1
ATOM 790 C C A GLN A 1 93 ? 1.179 13.908 -8.612 0.500 18.862 92 GLN AAA C 1
ATOM 791 C C B GLN A 1 93 ? 1.176 13.905 -8.611 0.500 18.388 92 GLN AAA C 1
ATOM 792 O O A GLN A 1 93 ? 0.833 14.476 -7.566 0.500 20.300 92 GLN AAA O 1
ATOM 793 O O B GLN A 1 93 ? 0.832 14.472 -7.563 0.500 20.082 92 GLN AAA O 1
ATOM 804 N N . TRP A 1 94 ? 2.111 12.976 -8.620 1.000 18.447 93 TRP AAA N 1
ATOM 805 C CA . TRP A 1 94 ? 2.807 12.570 -7.373 1.000 18.634 93 TRP AAA CA 1
ATOM 806 C C . TRP A 1 94 ? 3.578 13.777 -6.820 1.000 18.462 93 TRP AAA C 1
ATOM 807 O O . TRP A 1 94 ? 4.115 14.599 -7.575 1.000 21.662 93 TRP AAA O 1
ATOM 818 N N . SER A 1 95 ? 3.642 13.897 -5.523 1.000 17.788 94 SER AAA N 1
ATOM 819 C CA . SER A 1 95 ? 4.559 14.850 -4.819 1.000 17.718 94 SER AAA CA 1
ATOM 820 C C . SER A 1 95 ? 5.127 14.166 -3.608 1.000 19.041 94 SER AAA C 1
ATOM 821 O O . SER A 1 95 ? 4.425 13.381 -2.989 1.000 17.445 94 SER AAA O 1
ATOM 824 N N . PRO A 1 96 ? 6.387 14.453 -3.209 1.000 18.410 95 PRO AAA N 1
ATOM 825 C CA . PRO A 1 96 ? 6.913 13.894 -1.975 1.000 17.098 95 PRO AAA CA 1
ATOM 826 C C . PRO A 1 96 ? 6.206 14.369 -0.706 1.000 15.618 95 PRO AAA C 1
ATOM 827 O O . PRO A 1 96 ? 6.463 13.859 0.337 1.000 18.427 95 PRO AAA O 1
ATOM 831 N N . ALA A 1 97 ? 5.271 15.325 -0.830 1.000 17.404 96 ALA AAA N 1
ATOM 832 C CA . ALA A 1 97 ? 4.442 15.725 0.323 1.000 17.628 96 ALA AAA CA 1
ATOM 833 C C . ALA A 1 97 ? 3.294 14.736 0.505 1.000 17.751 96 ALA AAA C 1
ATOM 834 O O . ALA A 1 97 ? 2.658 14.765 1.580 1.000 20.989 96 ALA AAA O 1
ATOM 836 N N . LEU A 1 98 ? 3.062 13.858 -0.477 1.000 16.665 97 LEU AAA N 1
ATOM 837 C CA . LEU A 1 98 ? 2.047 12.799 -0.301 1.000 17.115 97 LEU AAA CA 1
ATOM 838 C C . LEU A 1 98 ? 2.661 11.655 0.478 1.000 17.959 97 LEU AAA C 1
ATOM 839 O O . LEU A 1 98 ? 3.912 11.471 0.570 1.000 19.499 97 LEU AAA O 1
ATOM 844 N N . THR A 1 99 ? 1.819 10.931 1.172 1.000 17.723 98 THR AAA N 1
ATOM 845 C CA . THR A 1 99 ? 2.194 9.824 2.048 1.000 16.290 98 THR AAA CA 1
ATOM 846 C C . THR A 1 99 ? 1.234 8.674 1.756 1.000 16.808 98 THR AAA C 1
ATOM 847 O O . THR A 1 99 ? 0.206 8.848 1.078 1.000 16.588 98 THR AAA O 1
ATOM 851 N N . ILE A 1 100 ? 1.542 7.511 2.297 1.000 16.960 99 ILE AAA N 1
ATOM 852 C CA . ILE A 1 100 ? 0.627 6.382 2.050 1.000 17.252 99 ILE AAA CA 1
ATOM 853 C C . ILE A 1 100 ? -0.747 6.653 2.676 1.000 17.482 99 ILE AAA C 1
ATOM 854 O O . ILE A 1 100 ? -1.767 6.250 2.087 1.000 16.087 99 ILE AAA O 1
ATOM 859 N N . SER A 1 101 ? -0.818 7.348 3.797 1.000 17.431 100 SER AAA N 1
ATOM 860 C CA A SER A 1 101 ? -2.130 7.740 4.362 0.500 16.746 100 SER AAA CA 1
ATOM 861 C CA B SER A 1 101 ? -2.128 7.740 4.370 0.500 18.092 100 SER AAA CA 1
ATOM 862 C C . SER A 1 101 ? -2.895 8.587 3.348 1.000 17.645 100 SER AAA C 1
ATOM 863 O O . SER A 1 101 ? -4.106 8.350 3.165 1.000 16.712 100 SER AAA O 1
ATOM 868 N N . LYS A 1 102 ? -2.267 9.557 2.735 1.000 16.033 101 LYS AAA N 1
ATOM 869 C CA . LYS A 1 102 ? -2.958 10.398 1.742 1.000 16.264 101 LYS AAA CA 1
ATOM 870 C C . LYS A 1 102 ? -3.322 9.612 0.497 1.000 15.755 101 LYS AAA C 1
ATOM 871 O O . LYS A 1 102 ? -4.371 9.860 -0.083 1.000 17.049 101 LYS AAA O 1
ATOM 877 N N . VAL A 1 103 ? -2.492 8.633 0.142 1.000 15.671 102 VAL AAA N 1
ATOM 878 C CA . VAL A 1 103 ? -2.878 7.794 -1.015 1.000 16.444 102 VAL AAA CA 1
ATOM 879 C C . VAL A 1 103 ? -4.158 6.995 -0.701 1.000 15.735 102 VAL AAA C 1
ATOM 880 O O . VAL A 1 103 ? -5.046 6.903 -1.539 1.000 15.443 102 VAL AAA O 1
ATOM 884 N N . LEU A 1 104 ? -4.214 6.404 0.489 1.000 15.480 103 LEU AAA N 1
ATOM 885 C CA . LEU A 1 104 ? -5.398 5.629 0.862 1.000 16.063 103 LEU AAA CA 1
ATOM 886 C C . LEU A 1 104 ? -6.616 6.528 0.892 1.000 15.251 103 LEU AAA C 1
ATOM 887 O O . LEU A 1 104 ? -7.710 6.106 0.441 1.000 15.848 103 LEU AAA O 1
ATOM 892 N N . LEU A 1 105 ? -6.505 7.728 1.421 1.000 15.333 104 LEU AAA N 1
ATOM 893 C CA . LEU A 1 105 ? -7.662 8.700 1.404 1.000 16.003 104 LEU AAA CA 1
ATOM 894 C C . LEU A 1 105 ? -8.054 8.985 -0.022 1.000 15.978 104 LEU AAA C 1
ATOM 895 O O . LEU A 1 105 ? -9.266 9.044 -0.280 1.000 15.561 104 LEU AAA O 1
ATOM 900 N N . SER A 1 106 ? -7.128 9.183 -0.887 1.000 14.865 105 SER AAA N 1
ATOM 901 C CA A SER A 1 106 ? -7.422 9.506 -2.304 0.500 15.355 105 SER AAA CA 1
ATOM 902 C CA B SER A 1 106 ? -7.437 9.510 -2.301 0.500 15.136 105 SER AAA CA 1
ATOM 903 C C . SER A 1 106 ? -8.136 8.317 -2.956 1.000 15.448 105 SER AAA C 1
ATOM 904 O O . SER A 1 106 ? -9.075 8.543 -3.721 1.000 15.710 105 SER AAA O 1
ATOM 909 N N . ILE A 1 107 ? -7.669 7.102 -2.674 1.000 14.575 106 ILE AAA N 1
ATOM 910 C CA . ILE A 1 107 ? -8.368 5.911 -3.238 1.000 15.126 106 ILE AAA CA 1
ATOM 911 C C . ILE A 1 107 ? -9.770 5.809 -2.666 1.000 14.655 106 ILE AAA C 1
ATOM 912 O O . ILE A 1 107 ? -10.729 5.558 -3.412 1.000 15.087 106 ILE AAA O 1
ATOM 917 N N . CYS A 1 108 ? -9.927 6.015 -1.365 1.000 15.069 107 CYS AAA N 1
ATOM 918 C CA A CYS A 1 108 ? -11.294 6.040 -0.796 0.500 16.104 107 CYS AAA CA 1
ATOM 919 C CA B CYS A 1 108 ? -11.281 6.053 -0.771 0.500 16.082 107 CYS AAA CA 1
ATOM 920 C C . CYS A 1 108 ? -12.164 7.075 -1.506 1.000 16.765 107 CYS AAA C 1
ATOM 921 O O . CYS A 1 108 ? -13.309 6.761 -1.877 1.000 16.907 107 CYS AAA O 1
ATOM 926 N N . SER A 1 109 ? -11.700 8.278 -1.688 1.000 16.300 108 SER AAA N 1
ATOM 927 C CA . SER A 1 109 ? -12.522 9.275 -2.395 1.000 16.868 108 SER AAA CA 1
ATOM 928 C C . SER A 1 109 ? -12.793 8.824 -3.820 1.000 17.875 108 SER AAA C 1
ATOM 929 O O . SER A 1 109 ? -13.933 9.105 -4.349 1.000 18.270 108 SER AAA O 1
ATOM 932 N N . LEU A 1 110 ? -11.861 8.231 -4.493 1.000 16.452 109 LEU AAA N 1
ATOM 933 C CA . LEU A 1 110 ? -12.097 7.763 -5.880 1.000 16.692 109 LEU AAA CA 1
ATOM 934 C C . LEU A 1 110 ? -13.185 6.698 -5.863 1.000 17.165 109 LEU AAA C 1
ATOM 935 O O . LEU A 1 110 ? -14.038 6.736 -6.804 1.000 17.220 109 LEU AAA O 1
ATOM 940 N N . LEU A 1 111 ? -13.197 5.805 -4.883 1.000 15.293 110 LEU AAA N 1
ATOM 941 C CA . LEU A 1 111 ? -14.306 4.823 -4.850 1.000 16.438 110 LEU AAA CA 1
ATOM 942 C C . LEU A 1 111 ? -15.628 5.544 -4.666 1.000 17.561 110 LEU AAA C 1
ATOM 943 O O . LEU A 1 111 ? -16.642 5.160 -5.285 1.000 19.153 110 LEU AAA O 1
ATOM 948 N N . CYS A 1 112 ? -15.639 6.607 -3.862 1.000 17.866 111 CYS AAA N 1
ATOM 949 C CA . CYS A 1 112 ? -16.879 7.377 -3.559 1.000 19.384 111 CYS AAA CA 1
ATOM 950 C C . CYS A 1 112 ? -17.293 8.168 -4.785 1.000 20.373 111 CYS AAA C 1
ATOM 951 O O . CYS A 1 112 ? -18.512 8.383 -4.902 1.000 24.688 111 CYS AAA O 1
ATOM 954 N N . ASP A 1 113 ? -16.410 8.654 -5.620 1.000 19.868 112 ASP AAA N 1
ATOM 955 C CA . ASP A 1 113 ? -16.758 9.611 -6.690 1.000 20.022 112 ASP AAA CA 1
ATOM 956 C C . ASP A 1 113 ? -15.787 9.414 -7.836 1.000 19.230 112 ASP AAA C 1
ATOM 957 O O . ASP A 1 113 ? -14.709 9.978 -7.855 1.000 21.214 112 ASP AAA O 1
ATOM 962 N N . PRO A 1 114 ? -16.099 8.479 -8.786 1.000 20.139 113 PRO AAA N 1
ATOM 963 C CA . PRO A 1 114 ? -15.193 8.144 -9.880 1.000 22.135 113 PRO AAA CA 1
ATOM 964 C C . PRO A 1 114 ? -14.832 9.264 -10.863 1.000 19.872 113 PRO AAA C 1
ATOM 965 O O . PRO A 1 114 ? -15.499 10.306 -10.832 1.000 26.104 113 PRO AAA O 1
ATOM 969 N N . ASN A 1 115 ? -13.803 9.039 -11.686 1.000 20.921 114 ASN AAA N 1
ATOM 970 C CA . ASN A 1 115 ? -13.396 9.943 -12.804 1.000 22.903 114 ASN AAA CA 1
ATOM 971 C C . ASN A 1 115 ? -13.728 9.228 -14.108 1.000 20.202 114 ASN AAA C 1
ATOM 972 O O . ASN A 1 115 ? -12.821 8.648 -14.732 1.000 22.800 114 ASN AAA O 1
ATOM 977 N N . PRO A 1 116 ? -14.998 9.221 -14.543 1.000 23.491 115 PRO AAA N 1
ATOM 978 C CA . PRO A 1 116 ? -15.347 8.453 -15.746 1.000 23.551 115 PRO AAA CA 1
ATOM 979 C C . PRO A 1 116 ? -14.790 9.001 -17.066 1.000 28.227 115 PRO AAA C 1
ATOM 980 O O . PRO A 1 116 ? -14.845 8.235 -18.029 1.000 26.968 115 PRO AAA O 1
ATOM 984 N N . ASP A 1 117 ? -14.231 10.221 -17.090 1.000 27.838 116 ASP AAA N 1
ATOM 985 C CA . ASP A 1 117 ? -13.620 10.771 -18.332 1.000 31.572 116 ASP AAA CA 1
ATOM 986 C C . ASP A 1 117 ? -12.158 10.315 -18.420 1.000 33.442 116 ASP AAA C 1
ATOM 987 O O . ASP A 1 117 ? -11.528 10.515 -19.490 1.000 36.841 116 ASP AAA O 1
ATOM 992 N N . ASP A 1 118 ? -11.639 9.616 -17.401 1.000 31.560 117 ASP AAA N 1
ATOM 993 C CA . ASP A 1 118 ? -10.303 8.986 -17.460 1.000 33.457 117 ASP AAA CA 1
ATOM 994 C C . ASP A 1 118 ? -10.458 7.531 -17.052 1.000 30.144 117 ASP AAA C 1
ATOM 995 O O . ASP A 1 118 ? -9.902 7.101 -16.048 1.000 33.214 117 ASP AAA O 1
ATOM 1000 N N . PRO A 1 119 ? -11.175 6.717 -17.847 1.000 27.236 118 PRO AAA N 1
ATOM 1001 C CA . PRO A 1 119 ? -11.457 5.363 -17.428 1.000 26.098 118 PRO AAA CA 1
ATOM 1002 C C . PRO A 1 119 ? -10.384 4.343 -17.767 1.000 27.165 118 PRO AAA C 1
ATOM 1003 O O . PRO A 1 119 ? -9.578 4.524 -18.710 1.000 27.138 118 PRO AAA O 1
ATOM 1007 N N . LEU A 1 120 ? -10.407 3.245 -17.038 1.000 21.231 119 LEU AAA N 1
ATOM 1008 C CA . LEU A 1 120 ? -9.741 2.009 -17.412 1.000 22.342 119 LEU AAA CA 1
ATOM 1009 C C . LEU A 1 120 ? -10.797 1.052 -17.963 1.000 22.192 119 LEU AAA C 1
ATOM 1010 O O . LEU A 1 120 ? -10.401 0.077 -18.610 1.000 24.743 119 LEU AAA O 1
ATOM 1015 N N . VAL A 1 121 ? -12.065 1.222 -17.587 1.000 20.120 120 VAL AAA N 1
ATOM 1016 C CA . 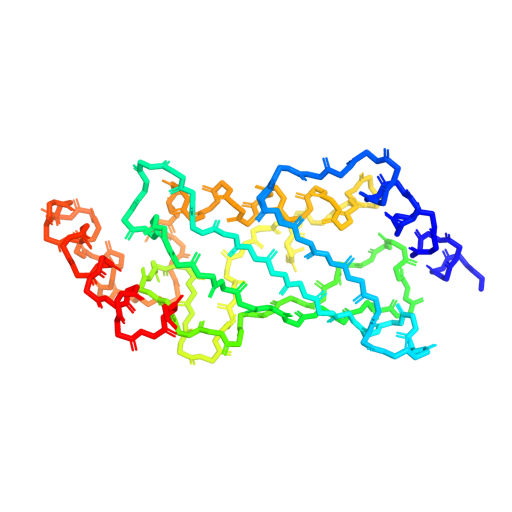VAL A 1 121 ? -13.076 0.241 -18.067 1.000 20.392 120 VAL AAA CA 1
ATOM 1017 C C . VAL A 1 121 ? -14.150 1.069 -18.734 1.000 19.250 120 VAL AAA C 1
ATOM 1018 O O . VAL A 1 121 ? -15.047 1.600 -18.114 1.000 18.788 120 VAL AAA O 1
ATOM 1022 N N . PRO A 1 122 ? -14.066 1.227 -20.090 1.000 20.999 121 PRO AAA N 1
ATOM 1023 C CA . PRO A 1 122 ? -15.019 2.099 -20.773 1.000 20.292 121 PRO AAA CA 1
ATOM 1024 C C . PRO A 1 122 ? -16.509 1.825 -20.503 1.000 18.283 121 PRO AAA C 1
ATOM 1025 O O . PRO A 1 122 ? -17.234 2.765 -20.401 1.000 18.046 121 PRO AAA O 1
ATOM 1029 N N . GLU A 1 123 ? -16.939 0.574 -20.464 1.000 18.314 122 GLU AAA N 1
ATOM 1030 C CA . GLU A 1 123 ? -18.390 0.342 -20.305 1.000 18.043 122 GLU AAA CA 1
ATOM 1031 C C . GLU A 1 123 ? -18.866 0.791 -18.922 1.000 18.274 122 GLU AAA C 1
ATOM 1032 O O . GLU A 1 123 ? -19.987 1.301 -18.782 1.000 18.194 122 GLU AAA O 1
ATOM 1038 N N . ILE A 1 124 ? -18.027 0.573 -17.887 1.000 19.106 123 ILE AAA N 1
ATOM 1039 C CA . ILE A 1 124 ? -18.440 0.993 -16.508 1.000 18.358 123 ILE AAA CA 1
ATOM 1040 C C . ILE A 1 124 ? -18.533 2.528 -16.436 1.000 17.732 123 ILE AAA C 1
ATOM 1041 O O . ILE A 1 124 ? -19.484 3.041 -15.874 1.000 19.522 123 ILE AAA O 1
ATOM 1046 N N . ALA A 1 125 ? -17.566 3.197 -17.078 1.000 20.571 124 ALA AAA N 1
ATOM 1047 C CA . ALA A 1 125 ? -17.646 4.667 -17.199 1.000 20.991 124 ALA AAA CA 1
ATOM 1048 C C . ALA A 1 125 ? -18.962 5.075 -17.898 1.000 21.438 124 ALA AAA C 1
ATOM 1049 O O . ALA A 1 125 ? -19.655 6.007 -17.500 1.000 21.828 124 ALA AAA O 1
ATOM 1051 N N . ARG A 1 126 ? -19.309 4.371 -18.986 1.000 21.374 125 ARG AAA N 1
ATOM 1052 C CA . ARG A 1 126 ? -20.513 4.780 -19.758 1.000 22.689 125 ARG AAA CA 1
ATOM 1053 C C . ARG A 1 126 ? -21.735 4.579 -18.871 1.000 22.366 125 ARG AAA C 1
ATOM 1054 O O . ARG A 1 126 ? -22.597 5.457 -18.823 1.000 23.309 125 ARG AAA O 1
ATOM 1062 N N . ILE A 1 127 ? -21.851 3.458 -18.176 1.000 20.444 126 ILE AAA N 1
ATOM 1063 C CA . ILE A 1 127 ? -23.057 3.231 -17.361 1.000 20.967 126 ILE AAA CA 1
ATOM 1064 C C . ILE A 1 127 ? -23.075 4.211 -16.177 1.000 21.139 126 ILE AAA C 1
ATOM 1065 O O . ILE A 1 127 ? -24.133 4.737 -15.819 1.000 21.344 126 ILE AAA O 1
ATOM 1070 N N . TYR A 1 128 ? -21.897 4.516 -15.600 1.000 21.139 127 TYR AAA N 1
ATOM 1071 C CA . TYR A 1 128 ? -21.841 5.545 -14.533 1.000 21.585 127 TYR AAA CA 1
ATOM 1072 C C . TYR A 1 128 ? -22.451 6.869 -15.015 1.000 22.344 127 TYR 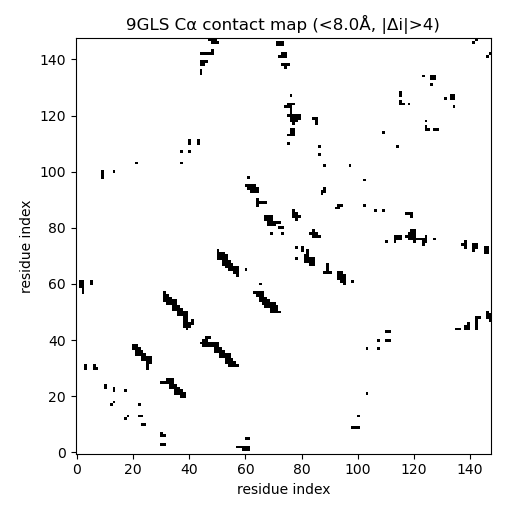AAA C 1
ATOM 1073 O O . TYR A 1 128 ? -23.196 7.479 -14.348 1.000 22.760 127 TYR AAA O 1
ATOM 1082 N N . LYS A 1 129 ? -22.100 7.275 -16.221 1.000 23.275 128 LYS AAA N 1
ATOM 1083 C CA . LYS A 1 129 ? -22.505 8.594 -16.771 1.000 24.974 128 LYS AAA CA 1
ATOM 1084 C C . LYS A 1 129 ? -23.956 8.583 -17.252 1.000 29.277 128 LYS AAA C 1
ATOM 1085 O O . LYS A 1 129 ? -24.608 9.614 -17.130 1.000 31.842 128 LYS AAA O 1
ATOM 1091 N N . THR A 1 130 ? -24.486 7.462 -17.742 1.000 24.297 129 THR AAA N 1
ATOM 1092 C CA . THR A 1 130 ? -25.806 7.427 -18.428 1.000 26.375 129 THR AAA CA 1
ATOM 1093 C C . THR A 1 130 ? -26.895 6.873 -17.513 1.000 27.979 129 THR AAA C 1
ATOM 1094 O O . THR A 1 130 ? -28.050 7.189 -17.715 1.000 27.940 129 THR AAA O 1
ATOM 1098 N N . ASP A 1 131 ? -26.585 6.020 -16.519 1.000 27.047 130 ASP AAA N 1
ATOM 1099 C CA . ASP A 1 131 ? -27.619 5.373 -15.669 1.000 25.900 130 ASP AAA CA 1
ATOM 1100 C C . ASP A 1 131 ? -27.046 5.040 -14.279 1.000 26.235 130 ASP AAA C 1
ATOM 110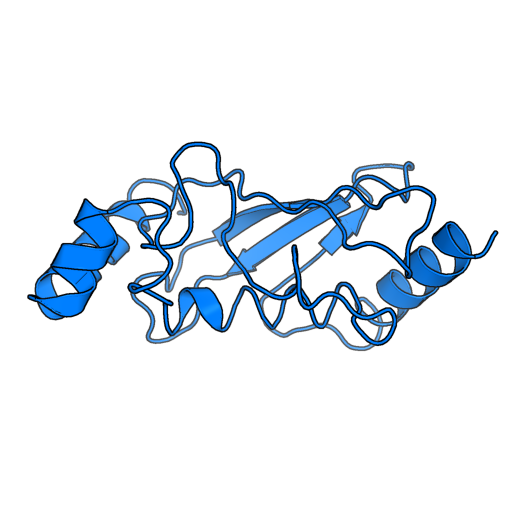1 O O . ASP A 1 131 ? -26.680 3.883 -14.006 1.000 24.374 130 ASP AAA O 1
ATOM 1106 N N . ARG A 1 132 ? -27.072 6.026 -13.400 1.000 26.653 131 ARG AAA N 1
ATOM 1107 C CA . ARG A 1 132 ? -26.393 5.912 -12.088 1.000 25.143 131 ARG AAA CA 1
ATOM 1108 C C . ARG A 1 132 ? -27.081 4.871 -11.209 1.000 26.365 131 ARG AAA C 1
ATOM 1109 O O . ARG A 1 132 ? -26.352 4.149 -10.521 1.000 26.516 131 ARG AAA O 1
ATOM 1117 N N . GLU A 1 133 ? -28.403 4.710 -11.224 1.000 27.134 132 GLU AAA N 1
ATOM 1118 C CA . GLU A 1 133 ? -29.079 3.698 -10.373 1.000 28.806 132 GLU AAA CA 1
ATOM 1119 C C . GLU A 1 133 ? -28.619 2.295 -10.834 1.000 26.793 132 GLU AAA C 1
ATOM 1120 O O . GLU A 1 133 ? -28.418 1.395 -9.964 1.000 27.394 132 GLU AAA O 1
ATOM 1126 N N . LYS A 1 134 ? -28.447 2.095 -12.146 1.000 24.170 133 LYS AAA N 1
ATOM 1127 C CA . LYS A 1 134 ? -27.968 0.807 -12.688 1.000 24.862 133 LYS AAA CA 1
ATOM 1128 C C . LYS A 1 134 ? -26.499 0.589 -12.265 1.000 22.310 133 LYS AAA C 1
ATOM 1129 O O . LYS A 1 134 ? -26.164 -0.504 -11.842 1.000 20.818 133 LYS AAA O 1
ATOM 1135 N N . TYR A 1 135 ? -25.648 1.598 -12.436 1.000 21.368 134 TYR AAA N 1
ATOM 1136 C CA . TYR A 1 135 ? -24.244 1.545 -11.945 1.000 20.576 134 TYR AAA CA 1
ATOM 1137 C C . TYR A 1 135 ? -24.273 1.084 -10.479 1.000 20.775 134 TYR AAA C 1
ATOM 1138 O O . TYR A 1 135 ? -23.513 0.182 -10.103 1.000 19.400 134 TYR AAA O 1
ATOM 1147 N N . ASN A 1 136 ? -25.033 1.767 -9.634 1.000 19.999 135 ASN AAA N 1
ATOM 1148 C CA . ASN A 1 136 ? -25.011 1.459 -8.191 1.000 21.054 135 ASN AAA CA 1
ATOM 1149 C C . ASN A 1 136 ? -25.493 0.042 -7.963 1.000 21.710 135 ASN AAA C 1
ATOM 1150 O O . ASN A 1 136 ? -24.917 -0.682 -7.105 1.000 21.378 135 ASN AAA O 1
ATOM 1155 N N . ARG A 1 137 ? -26.524 -0.393 -8.675 1.000 21.521 136 ARG AAA N 1
ATOM 1156 C CA . ARG A 1 137 ? -27.033 -1.765 -8.515 1.000 21.899 136 ARG AAA CA 1
ATOM 1157 C C . ARG A 1 137 ? -25.948 -2.781 -8.839 1.000 19.447 136 ARG AAA C 1
ATOM 1158 O O . ARG A 1 137 ? -25.733 -3.678 -8.071 1.000 20.085 136 ARG AAA O 1
ATOM 1161 N N . ILE A 1 138 ? -25.265 -2.561 -9.934 1.000 19.039 137 ILE AAA N 1
ATOM 1162 C CA . ILE A 1 138 ? -24.240 -3.546 -10.376 1.000 19.333 137 ILE AAA CA 1
ATOM 1163 C C . ILE A 1 138 ? -23.054 -3.514 -9.407 1.000 17.669 137 ILE AAA C 1
ATOM 1164 O O . ILE A 1 138 ? -22.540 -4.549 -9.033 1.000 18.104 137 ILE AAA O 1
ATOM 1169 N N . ALA A 1 139 ? -22.629 -2.317 -9.026 1.000 17.269 138 ALA AAA N 1
ATOM 1170 C CA . ALA A 1 139 ? -21.489 -2.212 -8.077 1.000 17.651 138 ALA AAA CA 1
ATOM 1171 C C . ALA A 1 139 ? -21.835 -2.891 -6.735 1.000 16.949 138 ALA AAA C 1
ATOM 1172 O O . ALA A 1 139 ? -20.974 -3.532 -6.133 1.000 17.646 138 ALA AAA O 1
ATOM 1174 N N . ARG A 1 140 ? -23.067 -2.790 -6.255 1.000 18.010 139 ARG AAA N 1
ATOM 1175 C CA . ARG A 1 140 ? -23.515 -3.526 -5.041 1.000 18.930 139 ARG AAA CA 1
ATOM 1176 C C . ARG A 1 140 ? -23.496 -5.052 -5.285 1.000 18.808 139 ARG AAA C 1
ATOM 1177 O O . ARG A 1 140 ? -23.035 -5.769 -4.426 1.000 18.879 139 ARG AAA O 1
ATOM 1185 N N . GLU A 1 141 ? -23.918 -5.462 -6.471 1.000 18.454 140 GLU AAA N 1
ATOM 1186 C CA . GLU A 1 141 ? -23.914 -6.916 -6.809 1.000 20.126 140 GLU AAA CA 1
ATOM 1187 C C . GLU A 1 141 ? -22.496 -7.453 -6.829 1.000 18.803 140 GLU AAA C 1
ATOM 1188 O O . GLU A 1 141 ? -22.218 -8.450 -6.277 1.000 19.114 140 GLU AAA O 1
ATOM 1194 N N . TRP A 1 142 ? -21.562 -6.671 -7.380 1.000 17.535 141 TRP AAA N 1
ATOM 1195 C CA . TRP A 1 142 ? -20.169 -7.129 -7.447 1.000 17.419 141 TRP AAA CA 1
ATOM 1196 C C . TRP A 1 142 ? -19.549 -7.080 -6.057 1.000 15.557 141 TRP AAA C 1
ATOM 1197 O O . TRP A 1 142 ? -18.686 -7.901 -5.780 1.000 17.331 141 TRP AAA O 1
ATOM 1208 N N . THR A 1 143 ? -19.985 -6.136 -5.210 1.000 16.085 142 THR AAA N 1
ATOM 1209 C CA . THR A 1 143 ? -19.498 -6.100 -3.834 1.000 15.661 142 THR AAA CA 1
ATOM 1210 C C . THR A 1 143 ? -19.918 -7.401 -3.125 1.000 17.810 142 THR AAA C 1
ATOM 1211 O O . THR A 1 143 ? -19.133 -8.030 -2.436 1.000 17.224 142 THR AAA O 1
ATOM 1215 N N A GLN A 1 144 ? -21.194 -7.768 -3.266 0.500 17.420 143 GLN AAA N 1
ATOM 1216 N N B GLN A 1 144 ? -21.195 -7.768 -3.268 0.500 17.283 143 GLN AAA N 1
ATOM 1217 C CA A GLN A 1 144 ? -21.686 -9.047 -2.655 0.500 19.311 143 GLN AAA CA 1
ATOM 1218 C CA B GLN A 1 144 ? -21.694 -9.043 -2.649 0.500 19.031 143 GLN AAA CA 1
ATOM 1219 C C A GLN A 1 144 ? -20.934 -10.257 -3.219 0.500 19.027 143 GLN AAA C 1
ATOM 1220 C C B GLN A 1 144 ? -20.949 -10.257 -3.221 0.500 18.868 143 GLN AAA C 1
ATOM 1221 O O A GLN A 1 144 ? -20.597 -11.184 -2.436 0.500 20.320 143 GLN AAA O 1
ATOM 1222 O O B GLN A 1 144 ? -20.612 -11.183 -2.438 0.500 20.239 143 GLN AAA O 1
ATOM 1233 N N . LYS A 1 145 ? -20.666 -10.250 -4.524 1.000 18.050 144 LYS AAA N 1
ATOM 1234 C CA . LYS A 1 145 ? -20.068 -11.403 -5.224 1.000 19.255 144 LYS AAA CA 1
ATOM 1235 C C . LYS A 1 145 ? -18.620 -11.584 -4.801 1.000 19.763 144 LYS AAA C 1
ATOM 1236 O O . LYS A 1 145 ? -18.158 -12.747 -4.675 1.000 21.496 144 LYS AAA O 1
ATOM 1242 N N . TYR A 1 146 ? -17.828 -10.492 -4.647 1.000 18.869 145 TYR AAA N 1
ATOM 1243 C CA . TYR A 1 146 ? -16.362 -10.607 -4.529 1.000 19.415 145 TYR AAA CA 1
ATOM 1244 C C . TYR A 1 146 ? -15.797 -10.086 -3.214 1.000 18.986 145 TYR AAA C 1
ATOM 1245 O O . TYR A 1 146 ? -14.671 -10.472 -2.891 1.000 22.819 145 TYR AAA O 1
ATOM 1254 N N . ALA A 1 147 ? -16.449 -9.177 -2.507 1.000 17.478 146 ALA AAA N 1
ATOM 1255 C CA . ALA A 1 147 ? -15.781 -8.427 -1.423 1.000 18.127 146 ALA AAA CA 1
ATOM 1256 C C . ALA A 1 147 ? -16.351 -8.690 -0.041 1.000 19.551 146 ALA AAA C 1
ATOM 1257 O O . ALA A 1 147 ? -16.105 -7.979 0.923 1.000 20.162 146 ALA AAA O 1
ATOM 1259 N N . MET A 1 148 ? -17.176 -9.748 0.052 1.000 21.141 147 MET AAA N 1
ATOM 1260 C CA . MET A 1 148 ? -17.847 -10.066 1.328 1.000 25.719 147 MET AAA CA 1
ATOM 1261 C C . MET A 1 148 ? -17.481 -11.503 1.727 1.000 32.866 147 MET AAA C 1
ATOM 1262 O O . MET A 1 148 ? -16.337 -11.973 1.453 1.000 32.926 147 MET AAA O 1
#

Secondary structure (P-SEA, 3-state):
caaaaaaaaaaaaaaacccccbbbbbccccccbbbbbbccccccccccbbbbbbbbbccccccccccccccccccccccccccccccccccccccccccaaaaaaaaaaaaacccccccccaaaaaaaaccaaaaaaaaaaaaaaccc

Sequence (148 aa):
GMALKRIHKELNDLLARRDPPAQQCCSAGPVGDDMFHHWQATIMGPNDSPYQGGVFFLTIHHFPTDYPFKPPKVAFTTRRIYHPNINSNGSSIELDDILRSQQWSPALTISSKVLLSSICCSLLCDPNPDDPLVPEIARIYKTDREKYNRIAREWTQQKYAM

Nearest PDB structures (foldseek):
  2esp-assembly1_A  TM=1.000E+00  e=5.332E-29  Homo sapiens
  2esq-assembly1_A  TM=9.991E-01  e=2.002E-28  Homo sapiens
  8gbq-assembly1_A  TM=9.936E-01  e=5.152E-28  Homo sapiens
  8ams-assembly1_A  TM=9.872E-01  e=1.097E-27  Homo sapiens
  2c4p-assembly1_A  TM=9.930E-01  e=8.775E-27  Homo sapiens

Radius of gyration: 15.47 Å; Cα contacts (8 Å, |Δi|>4): 283; chains: 1; bounding box: 47×27×37 Å

Solvent-accessible surface area: 8020 Å² total; per-residue (Å²): 78,115,10,66,144,47,0,80,132,10,41,71,63,9,74,175,105,92,50,106,55,22,59,17,17,36,88,51,148,76,30,52,67,0,89,1,29,0,89,2,17,93,144,16,24,1,92,54,1,62,1,82,1,54,1,103,0,31,126,70,2,3,118,73,36,2,91,10,26,6,89,19,117,11,17,0,0,0,2,40,102,120,6,47,20,61,16,86,25,27,72,93,108,33,41,55,67,33,32,0,24,95,0,3,119,30,0,26,65,7,3,71,94,10,76,25,115,75,50,59,38,100,101,12,5,156,25,23,120,96,55,111,142,99,5,37,54,42,0,111,101,72,3,115,150,66,6,152

B-factor: mean 23.82, std 7.85, range [14.08, 56.57]

Foldseek 3Di:
DVALVQLVVLQVCCVVVPDPFKDKAAPPPDSQKMKMWGAQDPPALLHPFIWMKIWGHDPPPPAAAIQMFTPWDFLAFQADRRRHGDDCCNDPVPDNVDGVVNVSVSVNVCSVPPDLVRGPHVVLSVCVVVPVVVSSVVRNVSSVVIGD